Protein AF-A0A2E0R0V6-F1 (afdb_monomer)

Secondary structure (DSSP, 8-state):
--------------S----------HHHHHH-----HHHHHHTT------------------------GGG------SS-EEEEEE---TT----TT---EEEEE-SPP-PPPPP----

Mean predicted aligned error: 18.63 Å

Radius of gyration: 53.14 Å; Cα contacts (8 Å, |Δi|>4): 39; chains: 1; bounding box: 100×30×164 Å

Structure (mmCIF, N/CA/C/O backbone):
data_AF-A0A2E0R0V6-F1
#
_entry.id   AF-A0A2E0R0V6-F1
#
loop_
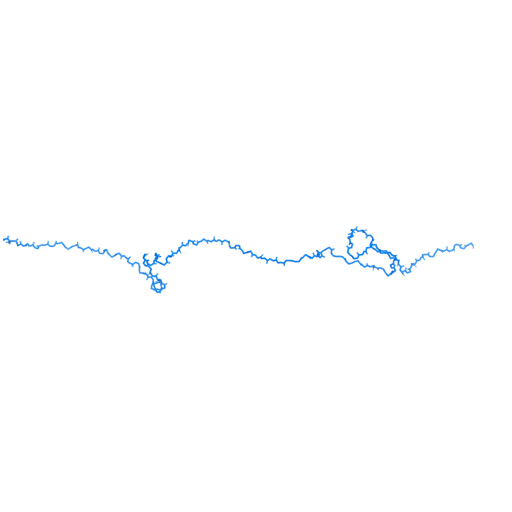_atom_site.group_PDB
_atom_site.id
_atom_site.type_symbol
_atom_site.label_atom_id
_atom_site.label_alt_id
_atom_site.label_comp_id
_atom_site.label_asym_id
_atom_site.label_entity_id
_atom_site.label_seq_id
_atom_site.pdbx_PDB_ins_code
_atom_site.Cartn_x
_atom_site.Cartn_y
_atom_site.Cartn_z
_atom_site.occupancy
_atom_site.B_iso_or_equiv
_atom_site.auth_seq_id
_atom_site.auth_comp_id
_atom_site.aut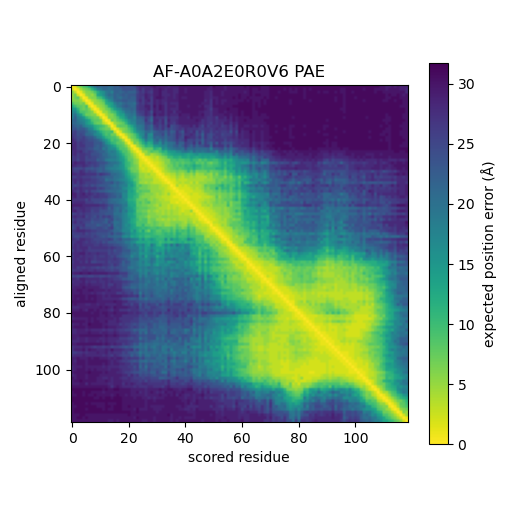h_asym_id
_atom_site.auth_atom_id
_atom_site.pdbx_PDB_model_num
ATOM 1 N N . MET A 1 1 ? -68.464 2.411 93.810 1.00 39.19 1 MET A N 1
ATOM 2 C CA . MET A 1 1 ? -69.709 1.803 93.279 1.00 39.19 1 MET A CA 1
ATOM 3 C C . MET A 1 1 ? -69.513 1.710 91.766 1.00 39.19 1 MET A C 1
ATOM 5 O O . MET A 1 1 ? -69.505 2.756 91.150 1.00 39.19 1 MET A O 1
ATOM 9 N N . ARG A 1 2 ? -69.043 0.643 91.103 1.00 43.09 2 ARG A N 1
ATOM 10 C CA . ARG A 1 2 ? -69.316 -0.813 91.063 1.00 43.09 2 ARG A CA 1
ATOM 11 C C . ARG A 1 2 ? -70.739 -1.195 90.636 1.00 43.09 2 ARG A C 1
ATOM 13 O O . ARG A 1 2 ? -71.561 -1.436 91.507 1.00 43.09 2 ARG A O 1
ATOM 20 N N . THR A 1 3 ? -70.928 -1.359 89.324 1.00 43.59 3 THR A N 1
ATOM 21 C CA . THR A 1 3 ? -71.907 -2.239 88.640 1.00 43.59 3 THR A CA 1
ATOM 22 C C . THR A 1 3 ? -71.325 -2.555 87.248 1.00 43.59 3 THR A C 1
ATOM 24 O O . THR A 1 3 ? -71.128 -1.636 86.464 1.00 43.59 3 THR A O 1
ATOM 27 N N . LEU A 1 4 ? -70.677 -3.707 87.042 1.00 43.66 4 LEU A N 1
ATOM 28 C CA . LEU A 1 4 ? -71.229 -5.010 86.616 1.00 43.66 4 LEU A CA 1
ATOM 29 C C . LEU A 1 4 ? -71.603 -5.069 85.114 1.00 43.66 4 LEU A C 1
ATOM 31 O O . LEU A 1 4 ? -72.580 -4.475 84.680 1.00 43.66 4 LEU A O 1
ATOM 35 N N . PHE A 1 5 ? -70.775 -5.820 84.374 1.00 43.00 5 PHE A N 1
ATOM 36 C CA . PHE A 1 5 ? -70.935 -6.345 83.004 1.00 43.00 5 PHE A CA 1
ATOM 37 C C . PHE A 1 5 ? -72.273 -7.091 82.799 1.00 43.00 5 PHE A C 1
ATOM 39 O O . PHE A 1 5 ? -72.799 -7.645 83.768 1.00 43.00 5 PHE A O 1
ATOM 46 N N . PRO A 1 6 ? -72.767 -7.214 81.546 1.00 50.50 6 PRO A N 1
ATOM 47 C CA . PRO A 1 6 ? -72.601 -8.511 80.877 1.00 50.50 6 PRO A CA 1
ATOM 48 C C . PRO A 1 6 ? -72.337 -8.492 79.351 1.00 50.50 6 PRO A C 1
ATOM 50 O O . PRO A 1 6 ? -72.822 -7.672 78.583 1.00 50.50 6 PRO A O 1
ATOM 53 N N . ILE A 1 7 ? -71.540 -9.497 78.994 1.00 44.12 7 ILE A N 1
ATOM 54 C CA . ILE A 1 7 ? -71.291 -10.246 77.751 1.00 44.12 7 ILE A CA 1
ATOM 55 C C . ILE A 1 7 ? -72.418 -10.232 76.690 1.00 44.12 7 ILE A C 1
ATOM 57 O 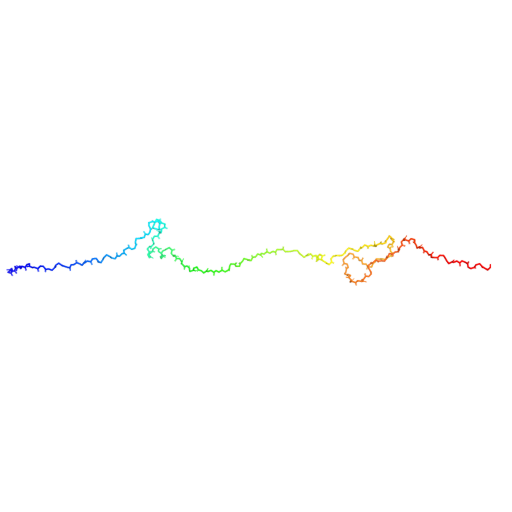O . ILE A 1 7 ? -73.521 -10.664 77.007 1.00 44.12 7 ILE A O 1
ATOM 61 N N . LEU A 1 8 ? -72.087 -9.915 75.420 1.00 38.56 8 LEU A N 1
ATOM 62 C CA . LEU A 1 8 ? -72.328 -10.775 74.233 1.00 38.56 8 LEU A CA 1
ATOM 63 C C . LEU A 1 8 ? -71.632 -10.225 72.950 1.00 38.56 8 LEU A C 1
ATOM 65 O O . LEU A 1 8 ? -72.021 -9.199 72.410 1.00 38.56 8 LEU A O 1
ATOM 69 N N . LEU A 1 9 ? -70.621 -10.962 72.467 1.00 41.19 9 LEU A N 1
ATOM 70 C CA . LEU A 1 9 ? -70.421 -11.379 71.062 1.00 41.19 9 LEU A CA 1
ATOM 71 C C . LEU A 1 9 ? -70.369 -10.319 69.936 1.00 41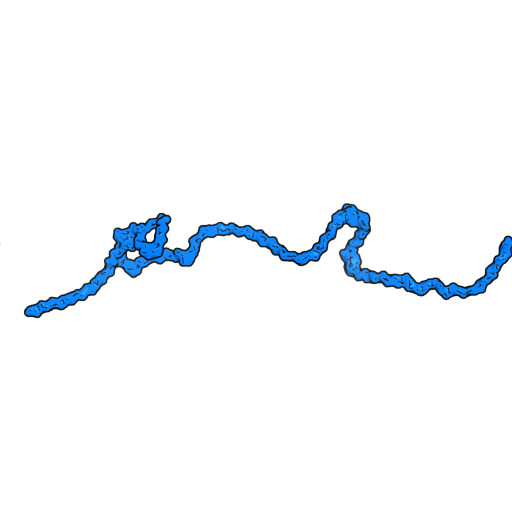.19 9 LEU A C 1
ATOM 73 O O . LEU A 1 9 ? -71.371 -10.066 69.282 1.00 41.19 9 LEU A O 1
ATOM 77 N N . ILE A 1 10 ? -69.155 -9.870 69.582 1.00 40.12 10 ILE A N 1
ATOM 78 C CA . ILE A 1 10 ? -68.765 -9.611 68.180 1.00 40.12 10 ILE A CA 1
ATOM 79 C C . ILE A 1 10 ? -67.343 -10.146 67.978 1.00 40.12 10 ILE A C 1
ATOM 81 O O . ILE A 1 10 ? -66.348 -9.526 68.348 1.00 40.12 10 ILE A O 1
ATOM 85 N N . ALA A 1 11 ? -67.273 -11.348 67.414 1.00 47.06 11 ALA A N 1
ATOM 86 C CA . ALA A 1 11 ? -66.073 -11.920 66.834 1.00 47.06 11 ALA A CA 1
ATOM 87 C C . ALA A 1 11 ? -65.946 -11.408 65.392 1.00 47.06 11 ALA A C 1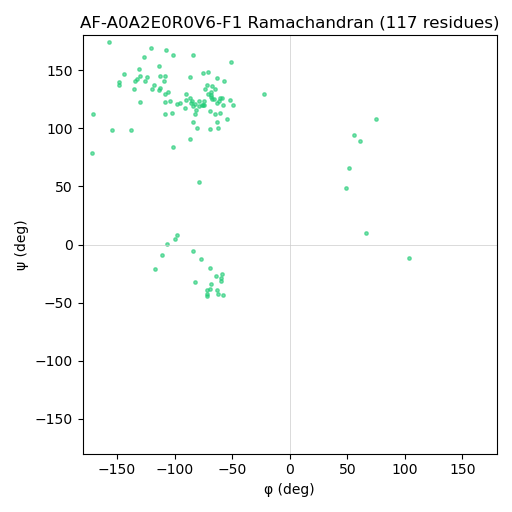
ATOM 89 O O . ALA A 1 11 ? -66.689 -11.859 64.528 1.00 47.06 11 ALA A O 1
ATOM 90 N N . SER A 1 12 ? -65.030 -10.471 65.135 1.00 48.38 12 SER A N 1
ATOM 91 C CA . SER A 1 12 ? -64.517 -10.166 63.787 1.00 48.38 12 SER A CA 1
ATOM 92 C C . SER A 1 12 ? -63.342 -9.181 63.878 1.00 48.38 12 SER A C 1
ATOM 94 O O . SER A 1 12 ? -63.495 -7.980 63.675 1.00 48.38 12 SER A O 1
ATOM 96 N N . ILE A 1 13 ? -62.159 -9.683 64.223 1.00 53.19 13 ILE A N 1
ATOM 97 C CA . ILE A 1 13 ? -60.870 -8.980 64.107 1.00 53.19 13 ILE A CA 1
ATOM 98 C C . ILE A 1 13 ? -60.027 -9.839 63.151 1.00 53.19 13 ILE A C 1
ATOM 100 O O . ILE A 1 13 ? -60.117 -11.066 63.208 1.00 53.19 13 ILE A O 1
ATOM 104 N N . PRO A 1 14 ? -59.367 -9.216 62.165 1.00 46.12 14 PRO A N 1
ATOM 105 C CA . PRO A 1 14 ? -59.669 -9.354 60.752 1.00 46.12 14 PRO A CA 1
ATOM 106 C C . PRO A 1 14 ? -58.953 -10.543 60.122 1.00 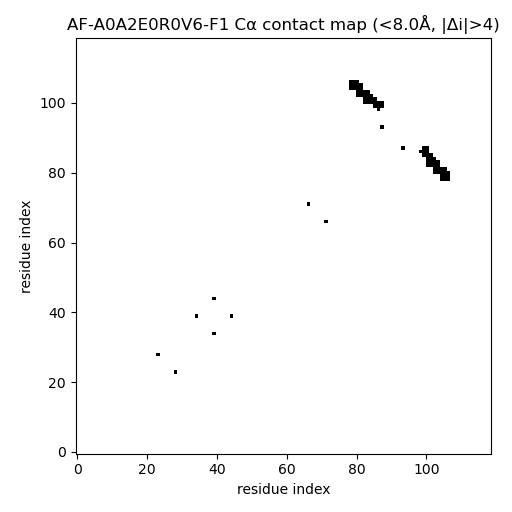46.12 14 PRO A C 1
ATOM 108 O O . PRO A 1 14 ? -57.796 -10.838 60.418 1.00 46.12 14 PRO A O 1
ATOM 111 N N . TRP A 1 15 ? -59.647 -11.182 59.184 1.00 47.66 15 TRP A N 1
ATOM 112 C CA . TRP A 1 15 ? -59.053 -12.129 58.256 1.00 47.66 15 TRP A CA 1
ATOM 113 C C . TRP A 1 15 ? -57.943 -11.433 57.463 1.00 47.66 15 TRP A C 1
ATOM 115 O O . TRP A 1 15 ? -58.192 -10.467 56.747 1.00 47.66 15 TRP A O 1
ATOM 125 N N . ALA A 1 16 ? -56.733 -11.966 57.598 1.00 46.19 16 ALA A N 1
ATOM 126 C CA . ALA A 1 16 ? -55.708 -11.980 56.565 1.00 46.19 16 ALA A CA 1
ATOM 127 C C . ALA A 1 16 ? -55.387 -10.627 55.905 1.00 46.19 16 ALA A C 1
ATOM 129 O O . ALA A 1 16 ? -55.470 -10.471 54.691 1.00 46.19 16 ALA A O 1
ATOM 130 N N . LEU A 1 17 ? -54.840 -9.707 56.698 1.00 46.53 17 LEU A N 1
ATOM 131 C CA . LEU A 1 17 ? -53.777 -8.830 56.206 1.00 46.53 17 LEU A CA 1
ATOM 132 C C . LEU A 1 17 ? -52.445 -9.612 56.208 1.00 46.53 17 LEU A C 1
ATOM 134 O O . LEU A 1 17 ? -51.476 -9.215 56.842 1.00 46.53 17 LEU A O 1
ATOM 138 N N . PHE A 1 18 ? -52.413 -10.781 55.561 1.00 44.34 18 PHE A N 1
ATOM 139 C CA . PHE A 1 18 ? -51.155 -11.423 55.193 1.00 44.34 18 PHE A CA 1
ATOM 140 C C . PHE A 1 18 ? -50.768 -10.823 53.848 1.00 44.34 18 PHE A C 1
ATOM 142 O O . PHE A 1 18 ? -51.209 -11.275 52.793 1.00 44.34 18 PHE A O 1
ATOM 149 N N . ALA A 1 19 ? -50.007 -9.732 53.914 1.00 45.88 19 ALA A N 1
ATOM 150 C CA . ALA A 1 19 ? -49.232 -9.272 52.779 1.00 45.88 19 ALA A CA 1
ATOM 151 C C . ALA A 1 19 ? -48.398 -10.463 52.288 1.00 45.88 19 ALA A C 1
ATOM 153 O O . ALA A 1 19 ? -47.695 -11.094 53.077 1.00 45.88 19 ALA A O 1
ATOM 154 N N . ALA A 1 20 ? -48.539 -10.804 51.011 1.00 43.56 20 ALA A N 1
ATOM 155 C CA . ALA A 1 20 ? -47.668 -11.760 50.358 1.00 43.56 20 ALA A CA 1
ATOM 156 C C . ALA A 1 20 ? -46.249 -11.179 50.381 1.00 43.56 20 ALA A C 1
AT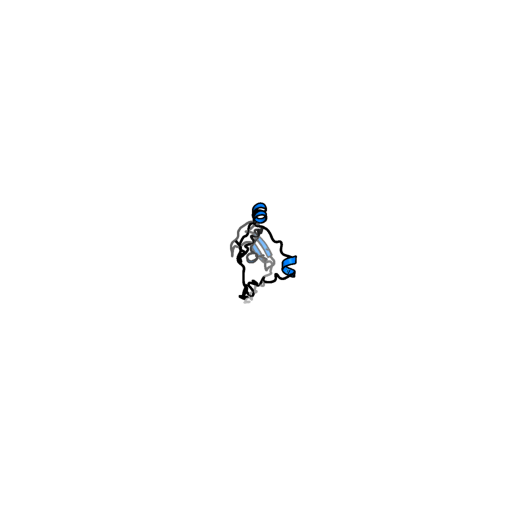OM 158 O O . ALA A 1 20 ? -45.924 -10.278 49.611 1.00 43.56 20 ALA A O 1
ATOM 159 N N . GLU A 1 21 ? -45.430 -11.649 51.317 1.00 48.91 21 GLU A N 1
ATOM 160 C CA . GLU A 1 21 ? -43.985 -11.507 51.247 1.00 48.91 21 GLU A CA 1
ATOM 161 C C . GLU A 1 21 ? -43.549 -12.407 50.091 1.00 48.91 21 GLU A C 1
ATOM 163 O O . GLU A 1 21 ? -43.569 -13.634 50.195 1.00 48.91 21 GLU A O 1
ATOM 168 N N . GLU A 1 22 ? -43.318 -11.794 48.931 1.00 54.91 22 GLU A N 1
ATOM 169 C CA . GLU A 1 22 ? -42.806 -12.473 47.748 1.00 54.91 22 GLU A CA 1
ATOM 170 C C . GLU A 1 22 ? -41.505 -13.170 48.162 1.00 54.91 22 GLU A C 1
ATOM 172 O O . GLU A 1 22 ? -40.519 -12.517 48.507 1.00 54.91 22 GLU A O 1
ATOM 177 N N . ALA A 1 23 ? -41.547 -14.502 48.253 1.00 60.62 23 ALA A N 1
ATOM 178 C CA . ALA A 1 23 ? -40.433 -15.284 48.756 1.00 60.62 23 ALA A CA 1
ATOM 179 C C . ALA A 1 23 ? -39.222 -15.034 47.851 1.00 60.62 23 ALA A C 1
ATOM 181 O O . ALA A 1 23 ? -39.229 -15.389 46.672 1.00 60.62 23 ALA A O 1
ATOM 182 N N . ILE A 1 24 ? -38.197 -14.386 48.406 1.00 64.19 24 ILE A N 1
ATOM 183 C CA . ILE A 1 24 ? -36.936 -14.142 47.712 1.00 64.19 24 ILE A CA 1
ATOM 184 C C . ILE A 1 24 ? -36.349 -15.510 47.363 1.00 64.19 24 ILE A C 1
ATOM 186 O O . ILE A 1 24 ? -36.193 -16.358 48.243 1.00 64.19 24 ILE A O 1
ATOM 190 N N . ASP A 1 25 ? -36.035 -15.716 46.084 1.00 78.69 25 ASP A N 1
ATOM 191 C CA . ASP A 1 25 ? -35.371 -16.925 45.601 1.00 78.69 25 ASP A CA 1
ATOM 192 C C . ASP A 1 25 ? -34.139 -17.231 46.482 1.00 78.69 25 ASP A C 1
ATOM 194 O O . ASP A 1 25 ? -33.246 -16.376 46.591 1.00 78.69 25 ASP A O 1
ATOM 198 N N . PRO A 1 26 ? -34.080 -18.405 47.142 1.00 75.94 26 PRO A N 1
ATOM 199 C CA . PRO A 1 26 ? -33.013 -18.738 48.080 1.00 75.94 26 PRO A CA 1
ATOM 200 C C . PRO A 1 26 ? -31.622 -18.712 47.433 1.00 75.94 26 PRO A C 1
ATOM 202 O O . PRO A 1 26 ? -30.647 -18.386 48.113 1.00 75.94 26 PRO A O 1
ATOM 205 N N . GLU A 1 27 ? -31.511 -18.983 46.129 1.00 79.19 27 GLU A N 1
ATOM 206 C CA . GLU A 1 27 ? -30.238 -18.901 45.407 1.00 79.19 27 GLU A CA 1
ATOM 207 C C . GLU A 1 27 ? -29.797 -17.442 45.219 1.00 79.19 27 GLU A C 1
ATOM 209 O O . GLU A 1 27 ? -28.628 -17.090 45.403 1.00 79.19 27 GLU A O 1
ATOM 214 N N . ARG A 1 28 ? -30.746 -16.546 44.935 1.00 77.50 28 ARG A N 1
ATOM 215 C CA . ARG A 1 28 ? -30.477 -15.109 44.832 1.00 77.50 28 ARG A CA 1
ATOM 216 C C . ARG A 1 28 ? -30.151 -14.501 46.193 1.00 77.50 28 ARG A C 1
ATOM 218 O O . ARG A 1 28 ? -29.259 -13.657 46.272 1.00 77.50 28 ARG A O 1
ATOM 225 N N . ALA A 1 29 ? -30.824 -14.936 47.256 1.00 77.69 29 ALA A N 1
ATOM 226 C CA . ALA A 1 29 ? -30.564 -14.479 48.620 1.00 77.69 29 ALA A CA 1
ATOM 227 C C . ALA A 1 29 ? -29.151 -14.854 49.095 1.00 77.69 29 ALA A C 1
ATOM 229 O O . ALA A 1 29 ? -28.480 -14.028 49.708 1.00 77.69 29 ALA A O 1
ATOM 230 N N . ALA A 1 30 ? -28.663 -16.052 48.750 1.00 81.56 30 ALA A N 1
ATOM 231 C CA . ALA A 1 30 ? -27.298 -16.475 49.068 1.00 81.56 30 ALA A CA 1
ATOM 232 C C . ALA A 1 30 ? -26.217 -15.619 48.376 1.00 81.56 30 ALA A C 1
ATOM 234 O O . ALA A 1 30 ? -25.115 -15.481 48.901 1.00 81.56 30 ALA A O 1
ATOM 235 N N . ASN A 1 31 ? -26.541 -15.021 47.223 1.00 83.88 31 ASN A N 1
ATOM 236 C CA . ASN A 1 31 ? -25.613 -14.243 46.396 1.00 83.88 31 ASN A CA 1
ATOM 237 C C . ASN A 1 31 ? -25.837 -12.718 46.456 1.00 83.88 31 ASN A C 1
ATOM 239 O O . ASN A 1 31 ? -25.124 -11.967 45.789 1.00 83.88 31 ASN A O 1
ATOM 243 N N . THR A 1 32 ? -26.816 -12.235 47.230 1.00 84.00 32 THR A N 1
ATOM 244 C CA . THR A 1 32 ? -27.151 -10.804 47.321 1.00 84.00 32 THR A CA 1
ATOM 245 C C . THR A 1 32 ? -26.731 -10.237 48.670 1.00 84.00 32 THR A C 1
ATOM 247 O O . THR A 1 32 ? -27.200 -10.677 49.716 1.00 84.00 32 THR A O 1
ATOM 250 N N . VAL A 1 33 ? -25.892 -9.200 48.654 1.00 84.94 33 VAL A N 1
ATOM 251 C CA . VAL A 1 33 ? -25.542 -8.443 49.861 1.00 84.94 33 VAL A CA 1
ATOM 252 C C . VAL A 1 33 ? -26.516 -7.279 50.018 1.00 84.94 33 VAL A C 1
ATOM 254 O O . VAL A 1 33 ? -26.575 -6.387 49.173 1.00 84.94 33 VAL A O 1
ATOM 257 N N . ILE A 1 34 ? -27.283 -7.283 51.108 1.00 85.50 34 ILE A N 1
ATOM 258 C CA . ILE A 1 34 ? -28.226 -6.210 51.433 1.00 85.50 34 ILE A CA 1
ATOM 259 C C . ILE A 1 34 ? -27.465 -5.100 52.158 1.00 85.50 34 ILE A C 1
ATOM 261 O O . ILE A 1 34 ? -26.838 -5.340 53.189 1.00 85.50 34 ILE A O 1
ATOM 265 N N . LEU A 1 35 ? -27.535 -3.883 51.622 1.00 86.88 35 LEU A N 1
ATOM 266 C CA . LEU A 1 35 ? -26.915 -2.700 52.214 1.00 86.88 35 LEU A CA 1
ATOM 267 C C . LEU A 1 35 ? -27.982 -1.766 52.782 1.00 86.88 35 LEU A C 1
ATOM 269 O O . LEU A 1 35 ? -29.036 -1.562 52.176 1.00 86.88 35 LEU A O 1
ATOM 273 N N . ASP A 1 36 ? -27.693 -1.171 53.937 1.00 88.44 36 ASP A N 1
ATOM 274 C CA . ASP A 1 36 ? -28.519 -0.123 54.520 1.00 88.44 36 ASP A CA 1
ATOM 275 C C . ASP A 1 36 ? -28.164 1.250 53.923 1.00 88.44 36 ASP A C 1
ATOM 277 O O . ASP A 1 36 ? -27.110 1.456 53.315 1.00 88.44 36 ASP A O 1
ATOM 281 N N . LYS A 1 37 ? -29.059 2.229 54.098 1.00 84.25 37 LYS A N 1
ATOM 282 C CA . LYS A 1 37 ? -28.872 3.581 53.542 1.00 84.25 37 LYS A CA 1
ATOM 283 C C . LYS A 1 37 ? -27.592 4.247 54.066 1.00 84.25 37 LYS A C 1
ATOM 285 O O . LYS A 1 37 ? -26.960 5.004 53.332 1.00 84.25 37 LYS A O 1
ATOM 290 N N . THR A 1 38 ? -27.193 3.933 55.300 1.00 85.62 38 THR A N 1
ATOM 291 C CA . THR A 1 38 ? -25.968 4.447 55.924 1.00 85.62 38 THR A CA 1
ATOM 292 C C . THR A 1 38 ? -24.722 3.828 55.298 1.00 85.62 38 THR A C 1
ATOM 294 O O . THR A 1 38 ? -23.788 4.559 54.971 1.00 85.62 38 THR A O 1
ATOM 297 N N . ALA A 1 39 ? -24.700 2.510 55.063 1.00 85.19 39 ALA A N 1
ATOM 298 C CA . ALA A 1 39 ? -23.598 1.859 54.362 1.00 85.19 39 ALA A CA 1
ATOM 299 C C . ALA A 1 39 ? -23.463 2.373 52.930 1.00 85.19 39 ALA A C 1
ATOM 301 O O . ALA A 1 39 ? -22.352 2.677 52.516 1.00 85.19 39 ALA A O 1
ATOM 302 N N . VAL A 1 40 ? -24.563 2.552 52.190 1.00 87.25 40 VAL A N 1
ATOM 303 C CA . VAL A 1 40 ? -24.512 3.102 50.821 1.00 87.25 40 VAL A CA 1
ATOM 304 C C . VAL A 1 40 ? -23.849 4.483 50.799 1.00 87.25 40 VAL A C 1
ATOM 306 O O . VAL A 1 40 ? -23.006 4.752 49.941 1.00 87.25 40 VAL A O 1
ATOM 309 N N . GLN A 1 41 ? -24.190 5.344 51.762 1.00 86.25 41 GLN A N 1
ATOM 310 C CA . GLN A 1 41 ? -23.637 6.692 51.849 1.00 86.25 41 GLN A CA 1
ATOM 311 C C . GLN A 1 41 ? -22.166 6.696 52.291 1.00 86.25 41 GLN A C 1
ATOM 313 O O . GLN A 1 41 ? -21.353 7.393 51.687 1.00 86.25 41 GLN A O 1
ATOM 318 N N . ASN A 1 42 ? -21.803 5.881 53.285 1.00 89.25 42 ASN A N 1
ATOM 319 C CA . ASN A 1 42 ? -20.423 5.765 53.770 1.00 89.25 42 ASN A CA 1
ATOM 320 C C . ASN A 1 42 ? -19.486 5.118 52.738 1.00 89.25 42 ASN A C 1
ATOM 322 O O . ASN A 1 42 ? -18.317 5.486 52.651 1.00 89.25 42 ASN A O 1
ATOM 326 N N . LEU A 1 43 ? -19.998 4.172 51.947 1.00 88.12 43 LEU A N 1
ATOM 327 C CA . LEU A 1 43 ? -19.256 3.486 50.886 1.00 88.12 43 LEU A CA 1
ATOM 328 C C . LEU A 1 43 ? -19.242 4.269 49.566 1.00 88.12 43 LEU A C 1
ATOM 330 O O . LEU A 1 43 ? -18.559 3.861 48.630 1.00 88.12 43 LEU A O 1
ATOM 334 N N . ASN A 1 44 ? -19.974 5.388 49.492 1.00 89.06 44 ASN A N 1
ATOM 335 C CA . ASN A 1 44 ? -20.055 6.270 48.327 1.00 89.06 44 ASN A CA 1
ATOM 336 C C . ASN A 1 44 ? -20.336 5.496 47.027 1.00 89.06 44 ASN A C 1
ATOM 338 O O . ASN A 1 44 ? -19.635 5.634 46.020 1.00 89.06 44 ASN A O 1
ATOM 342 N N . VAL A 1 45 ? -21.347 4.625 47.080 1.00 88.94 45 VAL A N 1
ATOM 343 C CA . VAL A 1 45 ? -21.709 3.768 45.949 1.00 88.94 45 VAL A CA 1
ATOM 344 C C . VAL A 1 45 ? -22.249 4.635 44.814 1.00 88.94 45 VAL A C 1
ATOM 346 O O . VAL A 1 45 ? -23.203 5.392 44.993 1.00 88.94 45 VAL A O 1
ATOM 349 N N . LYS A 1 46 ? -21.645 4.506 43.629 1.00 89.81 46 LYS A N 1
ATOM 350 C CA . LYS A 1 46 ? -22.070 5.199 42.409 1.00 89.81 46 LYS A CA 1
ATOM 351 C C . LYS A 1 46 ? -22.706 4.207 41.452 1.00 89.81 46 LYS A C 1
ATOM 353 O O . LYS A 1 46 ? -22.117 3.177 41.139 1.00 89.81 46 LYS A O 1
ATOM 358 N N . THR A 1 47 ? -23.890 4.546 40.965 1.00 89.94 47 THR A N 1
ATOM 359 C CA . THR A 1 47 ? -24.615 3.765 39.964 1.00 89.94 47 THR A CA 1
ATOM 360 C C . THR A 1 47 ? -24.683 4.547 38.666 1.00 89.94 47 THR A C 1
ATOM 362 O O . THR A 1 4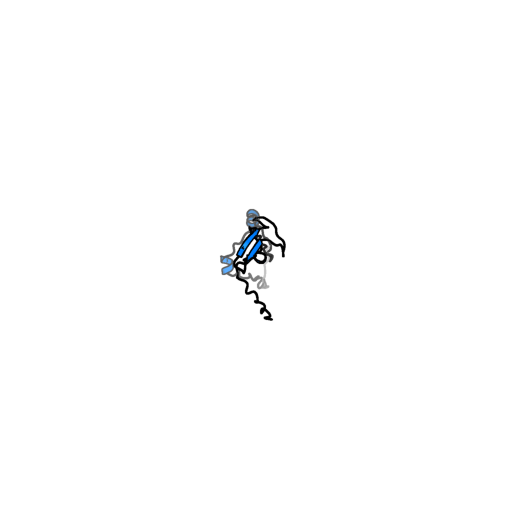7 ? -25.000 5.736 38.675 1.00 89.94 47 THR A O 1
ATOM 365 N N . VAL A 1 48 ? -24.416 3.872 37.554 1.00 90.56 48 VAL A N 1
ATOM 366 C CA . VAL A 1 48 ? -24.577 4.414 36.204 1.00 90.56 48 VAL A CA 1
ATOM 367 C C . VAL A 1 48 ? -25.471 3.448 35.433 1.00 90.56 48 VAL A C 1
ATOM 369 O O . VAL A 1 48 ? -25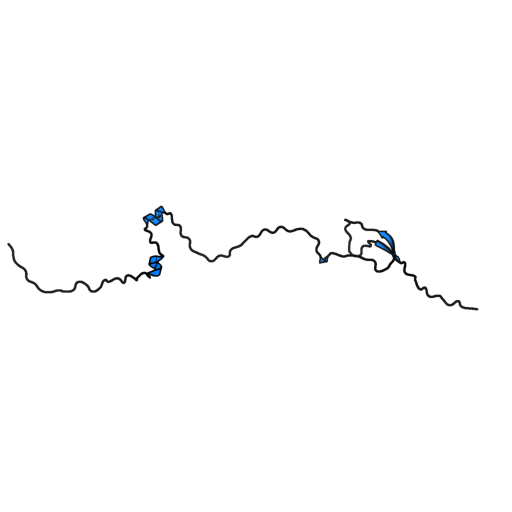.371 2.235 35.620 1.00 90.56 48 VAL A O 1
ATOM 372 N N . PHE A 1 49 ? -26.378 3.978 34.615 1.00 88.88 49 PHE A N 1
ATOM 373 C CA . PHE A 1 49 ? -27.202 3.153 33.736 1.00 88.88 49 PHE A CA 1
ATOM 374 C C . PHE A 1 49 ? -26.345 2.600 32.597 1.00 88.88 49 PHE A C 1
ATOM 376 O O . PHE A 1 49 ? -25.530 3.323 32.032 1.00 88.88 49 PHE A O 1
ATOM 383 N N . VAL A 1 50 ? -26.526 1.321 32.273 1.00 89.88 50 VAL A N 1
ATOM 384 C CA . VAL A 1 50 ? -25.827 0.685 31.153 1.00 89.88 50 VAL A CA 1
ATOM 385 C C . VAL A 1 50 ? -26.521 1.086 29.850 1.00 89.88 50 VAL A C 1
ATOM 387 O O . VAL A 1 50 ? -27.722 0.858 29.701 1.00 89.88 50 VAL A O 1
ATOM 390 N N . SER A 1 51 ? -25.765 1.675 28.926 1.00 86.88 51 SER A N 1
ATOM 391 C CA . SER A 1 51 ? -26.136 1.901 27.525 1.00 86.88 51 SER A CA 1
ATOM 392 C C . SER A 1 51 ? -25.328 0.968 26.623 1.00 86.88 51 SER A C 1
ATOM 394 O O . SER A 1 51 ? -24.163 0.676 26.895 1.00 86.88 51 SER A O 1
ATOM 396 N N . GLU A 1 52 ? -25.940 0.488 25.540 1.00 88.69 52 GLU A N 1
ATOM 397 C CA . GLU A 1 52 ? -25.191 -0.139 24.450 1.00 88.69 52 GLU A CA 1
ATOM 398 C C . GLU A 1 52 ? -24.504 0.960 23.633 1.00 88.69 52 GLU A C 1
ATOM 400 O O . GLU A 1 52 ? -25.166 1.844 23.089 1.00 88.69 52 GLU A O 1
ATOM 405 N N . GLU A 1 53 ? -23.176 0.913 23.551 1.00 86.62 53 GLU A N 1
ATOM 406 C CA . GLU A 1 53 ? -22.362 1.870 22.799 1.00 86.62 53 GLU A CA 1
ATOM 407 C C . GLU A 1 53 ? -21.366 1.130 21.901 1.00 86.62 53 GLU A C 1
ATOM 409 O O . GLU A 1 53 ? -20.942 0.008 22.192 1.00 86.62 53 GLU A O 1
ATOM 414 N N . GLN A 1 54 ? -20.993 1.751 20.781 1.00 84.31 54 GLN A N 1
ATOM 415 C CA . GLN A 1 54 ? -19.926 1.241 19.927 1.00 84.31 54 GLN A CA 1
ATOM 416 C C . GLN A 1 54 ? -18.576 1.683 20.485 1.00 84.31 54 GLN A C 1
ATOM 418 O O . GLN A 1 54 ? -18.296 2.871 20.616 1.00 84.31 54 GLN A O 1
ATOM 423 N N . PHE A 1 55 ? -17.727 0.709 20.798 1.00 82.81 55 PHE A N 1
ATOM 424 C CA . PHE A 1 55 ? -16.369 0.969 21.252 1.00 82.81 55 PHE A CA 1
ATOM 425 C C . PHE A 1 55 ? -15.461 1.210 20.046 1.00 82.81 55 PHE A C 1
ATOM 427 O O . PHE A 1 55 ? -15.185 0.293 19.271 1.00 82.81 55 PHE A O 1
ATOM 434 N N . GLU A 1 56 ? -14.974 2.437 19.897 1.00 81.38 56 GLU A N 1
ATOM 435 C CA . GLU A 1 56 ? -13.934 2.755 18.923 1.00 81.38 56 GLU A CA 1
ATOM 436 C C . GLU A 1 56 ? -12.556 2.437 19.517 1.00 81.38 56 GLU A C 1
ATOM 438 O O . GLU A 1 56 ? -12.153 2.988 20.542 1.00 81.38 56 GLU A O 1
ATOM 443 N N . SER A 1 57 ? -11.817 1.528 18.878 1.00 83.12 57 SER A N 1
ATOM 444 C CA . SER A 1 57 ? -10.431 1.226 19.240 1.00 83.12 57 SER A CA 1
ATOM 445 C C . SER A 1 57 ? -9.472 1.888 18.254 1.00 83.12 57 SER A C 1
ATOM 447 O O . SER A 1 57 ? -9.402 1.491 17.089 1.00 83.12 57 SER A O 1
ATOM 449 N N . THR A 1 58 ? -8.694 2.864 18.716 1.00 85.62 58 THR A N 1
ATOM 450 C CA . THR A 1 58 ? -7.648 3.493 17.901 1.00 85.62 58 THR A CA 1
ATOM 451 C C . THR A 1 58 ? -6.395 2.624 17.898 1.00 85.62 58 THR A C 1
ATOM 453 O O . THR A 1 58 ? -5.754 2.445 18.933 1.00 85.62 58 THR A O 1
ATOM 456 N N . VAL A 1 59 ? -6.017 2.103 16.729 1.00 85.19 59 VAL A N 1
ATOM 457 C CA . VAL A 1 59 ? -4.762 1.362 16.537 1.00 85.19 59 VAL A CA 1
ATOM 458 C C . VAL A 1 59 ? -3.756 2.258 15.823 1.00 85.19 59 VAL A C 1
ATOM 460 O O . VAL A 1 59 ? -4.018 2.750 14.728 1.00 85.19 59 VAL A O 1
ATOM 463 N N . PHE A 1 60 ? -2.585 2.455 16.429 1.00 85.88 60 PHE A N 1
ATOM 464 C CA . PHE A 1 60 ? -1.473 3.154 15.789 1.00 85.88 60 PHE A CA 1
ATOM 465 C C . PHE A 1 60 ? -0.660 2.171 14.946 1.00 85.88 60 PHE A C 1
ATOM 467 O O . PHE A 1 60 ? -0.135 1.189 15.467 1.00 85.88 60 PHE A O 1
ATOM 474 N N . ALA A 1 61 ? -0.532 2.452 13.650 1.00 87.69 61 ALA A N 1
ATOM 475 C CA . ALA A 1 61 ? 0.314 1.692 12.739 1.00 87.69 61 ALA A CA 1
ATOM 476 C C . ALA A 1 61 ? 1.472 2.568 12.243 1.00 87.69 61 ALA A C 1
ATOM 478 O O . ALA A 1 61 ? 1.265 3.704 11.818 1.00 87.69 61 ALA A O 1
ATOM 479 N N . ILE A 1 62 ? 2.692 2.028 12.286 1.00 92.38 62 ILE A N 1
ATOM 480 C CA . ILE A 1 62 ? 3.878 2.645 11.684 1.00 92.38 62 ILE A CA 1
ATOM 481 C C . ILE A 1 62 ? 4.093 1.981 10.324 1.00 92.38 62 ILE A C 1
ATOM 483 O O . ILE A 1 62 ? 4.258 0.765 10.250 1.00 92.38 62 ILE A O 1
ATOM 487 N N . GLY A 1 63 ? 4.086 2.777 9.257 1.00 91.00 63 GLY A N 1
ATOM 488 C CA . GLY A 1 63 ? 4.362 2.323 7.894 1.00 91.00 63 GLY A CA 1
ATOM 489 C C . GLY A 1 63 ? 5.723 2.794 7.384 1.00 91.00 63 GLY A C 1
ATOM 490 O O . GLY A 1 63 ? 6.351 3.682 7.963 1.00 91.00 63 GLY A O 1
ATOM 491 N N . ARG A 1 64 ? 6.165 2.216 6.265 1.00 91.88 64 ARG A N 1
ATOM 492 C CA . ARG A 1 64 ? 7.317 2.683 5.485 1.00 91.88 64 ARG A CA 1
ATOM 493 C C . ARG A 1 64 ? 6.827 3.213 4.140 1.00 91.88 64 ARG A C 1
ATOM 495 O O . ARG A 1 64 ? 5.872 2.684 3.581 1.00 91.88 64 ARG A O 1
ATOM 502 N N . ILE A 1 65 ? 7.489 4.251 3.632 1.00 91.12 65 ILE A N 1
ATOM 503 C CA . ILE A 1 65 ? 7.302 4.702 2.251 1.00 91.12 65 ILE A CA 1
ATOM 504 C C . ILE A 1 65 ? 8.109 3.766 1.353 1.00 91.12 65 ILE A C 1
ATOM 506 O O . ILE A 1 65 ? 9.329 3.676 1.494 1.00 91.12 65 ILE A O 1
ATOM 510 N N . GLU A 1 66 ? 7.421 3.077 0.453 1.00 90.69 66 GLU A N 1
ATOM 511 C CA . GLU A 1 66 ? 8.009 2.172 -0.532 1.00 90.69 66 GLU A CA 1
ATOM 512 C C . GLU A 1 66 ? 7.532 2.553 -1.937 1.00 90.69 66 GLU A C 1
ATOM 514 O O . GLU A 1 66 ? 6.551 3.284 -2.105 1.00 90.69 66 GLU A O 1
ATOM 519 N N . GLU A 1 67 ? 8.252 2.082 -2.954 1.00 90.12 67 GLU A N 1
ATOM 520 C CA . GLU A 1 67 ? 7.825 2.219 -4.344 1.00 90.12 67 GLU A CA 1
ATOM 521 C C . GLU A 1 67 ? 6.510 1.463 -4.570 1.00 90.12 67 GLU A C 1
ATOM 523 O O . GLU A 1 67 ? 6.294 0.382 -4.023 1.00 90.12 67 GLU A O 1
ATOM 528 N N . ILE A 1 68 ? 5.629 2.018 -5.405 1.00 91.62 68 ILE A N 1
ATOM 529 C CA . ILE A 1 68 ? 4.409 1.331 -5.831 1.00 91.62 68 ILE A CA 1
ATOM 530 C C . ILE A 1 68 ? 4.823 0.171 -6.751 1.00 91.62 68 ILE A C 1
ATOM 532 O O . ILE A 1 68 ? 5.283 0.446 -7.860 1.00 91.62 68 ILE A O 1
ATOM 536 N N . PRO A 1 69 ? 4.601 -1.109 -6.384 1.00 87.00 69 PRO A N 1
ATOM 537 C CA . PRO A 1 69 ? 5.112 -2.243 -7.163 1.00 87.00 69 PRO A CA 1
ATOM 538 C C . PRO A 1 69 ? 4.621 -2.287 -8.616 1.00 87.00 69 PRO A C 1
ATOM 540 O O . PRO A 1 69 ? 5.292 -2.834 -9.483 1.00 87.00 69 PRO A O 1
ATOM 543 N N . ALA A 1 70 ? 3.457 -1.694 -8.896 1.00 89.81 70 ALA A N 1
ATOM 544 C CA . ALA A 1 70 ? 2.903 -1.592 -10.245 1.00 89.81 70 ALA A CA 1
ATOM 545 C C . ALA A 1 70 ? 3.692 -0.651 -11.179 1.00 89.81 70 ALA A C 1
ATOM 547 O O . ALA A 1 70 ? 3.568 -0.772 -12.394 1.00 89.81 70 ALA A O 1
ATOM 548 N N . ASN A 1 71 ? 4.498 0.264 -10.630 1.00 89.81 71 ASN A N 1
ATOM 549 C CA . ASN A 1 71 ? 5.286 1.236 -11.392 1.00 89.81 71 ASN A CA 1
ATOM 550 C C . ASN A 1 71 ? 6.760 0.823 -11.548 1.00 89.81 71 ASN A C 1
ATOM 552 O O . ASN A 1 71 ? 7.545 1.577 -12.119 1.00 89.81 71 ASN A O 1
ATOM 556 N N . HIS A 1 72 ? 7.124 -0.372 -11.085 1.00 90.19 72 HIS A N 1
ATOM 557 C CA . HIS A 1 72 ? 8.475 -0.901 -11.191 1.00 90.19 72 HIS A CA 1
ATOM 558 C C . HIS A 1 72 ? 8.673 -1.616 -12.536 1.00 90.19 72 HIS A C 1
ATOM 560 O O . HIS A 1 72 ? 7.919 -2.527 -12.889 1.00 90.19 72 HIS A O 1
ATOM 566 N N . SER A 1 73 ? 9.707 -1.235 -13.292 1.00 87.75 73 SER A N 1
ATOM 567 C CA . SER A 1 73 ? 10.029 -1.844 -14.587 1.00 87.75 73 SER A CA 1
ATOM 568 C C . SER A 1 73 ? 11.520 -2.119 -14.725 1.00 87.75 73 SER A C 1
ATOM 570 O O . SER A 1 73 ? 12.356 -1.258 -14.457 1.00 87.75 73 SER A O 1
ATOM 572 N N . VAL A 1 74 ? 11.850 -3.321 -15.197 1.00 89.94 74 VAL A N 1
ATOM 573 C CA . VAL A 1 74 ? 13.223 -3.726 -15.509 1.00 89.94 74 VAL A CA 1
ATOM 574 C C . VAL A 1 74 ? 13.373 -3.815 -17.021 1.00 89.94 74 VAL A C 1
ATOM 576 O O . VAL A 1 74 ? 12.790 -4.682 -17.674 1.00 89.94 74 VAL A O 1
ATOM 579 N N . LEU A 1 75 ? 14.174 -2.915 -17.585 1.00 89.38 75 LEU A N 1
ATOM 580 C CA . LEU A 1 75 ? 14.443 -2.870 -19.017 1.00 89.38 75 LEU A CA 1
ATOM 581 C C . LEU A 1 75 ? 15.666 -3.725 -19.351 1.00 89.38 75 LEU A C 1
ATOM 583 O O . LEU A 1 75 ? 16.733 -3.584 -18.758 1.00 89.38 75 LEU A O 1
ATOM 587 N N . SER A 1 76 ? 15.512 -4.608 -20.335 1.00 89.12 76 SER A N 1
ATOM 588 C CA . SER A 1 76 ? 16.595 -5.435 -20.865 1.00 89.12 76 SER A CA 1
ATOM 589 C C . SER A 1 76 ? 16.643 -5.338 -22.387 1.00 89.12 76 SER A C 1
ATOM 591 O O . SER A 1 76 ? 15.616 -5.205 -23.059 1.00 89.12 76 SER A O 1
ATOM 593 N N . SER A 1 77 ? 17.852 -5.390 -22.951 1.00 88.12 77 SER A N 1
ATOM 594 C CA . SER A 1 77 ? 18.007 -5.451 -24.403 1.00 88.12 77 SER A CA 1
ATOM 595 C C . SER A 1 77 ? 17.560 -6.815 -24.913 1.00 88.12 77 SER A C 1
ATOM 597 O O . SER A 1 77 ? 18.039 -7.848 -24.449 1.00 88.12 77 SER A O 1
ATOM 599 N N . ARG A 1 78 ? 16.694 -6.820 -25.929 1.00 88.00 78 ARG A N 1
ATOM 600 C CA . ARG A 1 78 ? 16.275 -8.048 -26.623 1.00 88.00 78 ARG A CA 1
ATOM 601 C C . ARG A 1 78 ? 17.320 -8.588 -27.601 1.00 88.00 78 ARG A C 1
ATOM 603 O O . ARG A 1 78 ? 17.170 -9.704 -28.085 1.00 88.00 78 ARG A O 1
ATOM 610 N N . ILE A 1 79 ? 18.352 -7.806 -27.912 1.00 86.25 79 ILE A N 1
ATOM 611 C CA . ILE A 1 79 ? 19.415 -8.180 -28.848 1.00 86.25 79 ILE A CA 1
ATOM 612 C C . ILE A 1 79 ? 20.785 -8.078 -28.185 1.00 86.25 79 ILE A C 1
ATOM 614 O O . ILE A 1 79 ? 21.047 -7.171 -27.388 1.00 86.25 79 ILE A O 1
ATOM 618 N N . ALA A 1 80 ? 21.676 -8.999 -28.545 1.00 85.25 80 ALA A N 1
ATOM 619 C CA . ALA A 1 80 ? 23.074 -8.905 -28.161 1.00 85.25 80 ALA A CA 1
ATOM 620 C C . ALA A 1 80 ? 23.720 -7.728 -28.901 1.00 85.25 80 ALA A C 1
ATOM 622 O O . ALA A 1 80 ? 23.646 -7.619 -30.130 1.00 85.25 80 ALA A O 1
ATOM 623 N N . GLY A 1 81 ? 24.361 -6.847 -28.144 1.00 88.06 81 GLY A N 1
ATOM 624 C CA . GLY A 1 81 ? 24.889 -5.606 -28.675 1.00 88.06 81 GLY A CA 1
ATOM 625 C C . GLY A 1 81 ? 26.010 -5.029 -27.830 1.00 88.06 81 GLY A C 1
ATOM 626 O O . GLY A 1 81 ? 26.326 -5.543 -26.758 1.00 88.06 81 GLY A O 1
ATOM 627 N N . ARG A 1 82 ? 26.622 -3.957 -28.327 1.00 90.06 82 ARG A N 1
ATOM 628 C CA . ARG A 1 82 ? 27.550 -3.126 -27.554 1.00 90.06 82 ARG A CA 1
ATOM 629 C C . ARG A 1 82 ? 26.850 -1.824 -27.190 1.00 90.06 82 ARG A C 1
ATOM 631 O O . ARG A 1 82 ? 26.272 -1.183 -28.062 1.00 90.06 82 ARG A O 1
ATOM 638 N N . VAL A 1 83 ? 26.909 -1.437 -25.921 1.00 92.00 83 VAL A N 1
ATOM 639 C CA . VAL A 1 83 ? 26.427 -0.122 -25.481 1.00 92.00 83 VAL A CA 1
ATOM 640 C C . VAL A 1 83 ? 27.359 0.942 -26.044 1.00 92.00 83 VAL A C 1
ATOM 642 O O . VAL A 1 83 ? 28.575 0.821 -25.896 1.00 92.00 83 VAL A O 1
ATOM 645 N N . PHE A 1 84 ? 26.796 1.954 -26.697 1.00 91.81 84 PHE A N 1
ATOM 646 C CA . PHE A 1 84 ? 27.575 3.079 -27.219 1.00 91.81 84 PHE A CA 1
ATOM 647 C C . PHE A 1 84 ? 27.195 4.413 -26.574 1.00 91.81 84 PHE A C 1
ATOM 649 O O . PHE A 1 84 ? 28.007 5.331 -26.583 1.00 91.81 84 PHE A O 1
ATOM 656 N N . GLU A 1 85 ? 25.999 4.517 -25.987 1.00 92.69 85 GLU A N 1
ATOM 657 C CA . GLU A 1 85 ? 25.529 5.727 -25.313 1.00 92.69 85 GLU A CA 1
ATOM 658 C C . GLU A 1 85 ? 24.602 5.362 -24.144 1.00 92.69 85 GLU A C 1
ATOM 660 O O . GLU A 1 85 ? 23.756 4.470 -24.268 1.00 92.69 85 GLU A O 1
ATOM 665 N N . VAL A 1 86 ? 24.778 6.044 -23.010 1.00 93.50 86 VAL A N 1
ATOM 666 C CA . VAL A 1 86 ? 23.971 5.904 -21.789 1.00 93.50 86 VAL A CA 1
ATOM 667 C C . VAL A 1 86 ? 23.556 7.302 -21.351 1.00 93.50 86 VAL A C 1
ATOM 669 O O . VAL A 1 86 ? 24.416 8.150 -21.132 1.00 93.50 86 VAL A O 1
ATOM 672 N N . ASN A 1 87 ? 22.250 7.524 -21.229 1.00 92.94 87 ASN A N 1
ATOM 673 C CA . ASN A 1 87 ? 21.649 8.842 -21.015 1.00 92.94 87 ASN A CA 1
ATOM 674 C C . ASN A 1 87 ? 21.036 9.024 -19.621 1.00 92.94 87 ASN A C 1
ATOM 676 O O . ASN A 1 87 ? 20.635 10.132 -19.290 1.00 92.94 87 ASN A O 1
ATOM 680 N N . ALA A 1 88 ? 20.943 7.959 -18.821 1.00 93.62 88 ALA A N 1
ATOM 681 C CA . ALA A 1 88 ? 20.351 7.997 -17.487 1.00 93.62 88 ALA A CA 1
ATOM 682 C C . ALA A 1 88 ? 21.224 7.246 -16.477 1.00 93.62 88 ALA A C 1
ATOM 684 O O . ALA A 1 88 ? 21.758 6.172 -16.779 1.00 93.62 88 ALA A O 1
ATOM 685 N N . PHE A 1 89 ? 21.335 7.801 -15.272 1.00 92.69 89 PHE A N 1
ATOM 686 C CA . PHE A 1 89 ? 22.085 7.235 -14.158 1.00 92.69 89 PHE A CA 1
ATOM 687 C C . PHE A 1 89 ? 21.184 6.971 -12.948 1.00 92.69 89 PHE A C 1
ATOM 689 O O . PHE A 1 89 ? 20.020 7.368 -12.883 1.00 92.69 89 PHE A O 1
ATOM 696 N N . VAL A 1 90 ? 21.725 6.243 -11.971 1.00 91.81 90 VAL A N 1
ATOM 697 C CA . VAL A 1 90 ? 20.997 5.909 -10.743 1.00 91.81 90 VAL A CA 1
ATOM 698 C C . VAL A 1 90 ? 20.667 7.192 -9.977 1.00 91.81 90 VAL A C 1
ATOM 700 O O . VAL A 1 90 ? 21.571 7.927 -9.587 1.00 91.81 90 VAL A O 1
ATOM 703 N N . GLY A 1 91 ? 19.376 7.417 -9.729 1.00 92.50 91 GLY A N 1
ATOM 704 C CA . GLY A 1 91 ? 18.856 8.609 -9.051 1.00 92.50 91 GLY A CA 1
ATOM 705 C C . GLY A 1 91 ? 18.203 9.628 -9.987 1.00 92.50 91 GLY A C 1
ATOM 706 O O . GLY A 1 91 ? 17.504 10.516 -9.501 1.00 92.50 91 GLY A O 1
ATOM 707 N N . ASP A 1 92 ? 18.366 9.481 -11.303 1.00 92.81 92 ASP A N 1
ATOM 708 C CA . ASP A 1 92 ? 17.716 10.358 -12.274 1.00 92.81 92 ASP A CA 1
ATOM 709 C C . ASP A 1 92 ? 16.222 10.034 -12.408 1.00 92.81 92 ASP A C 1
ATOM 711 O O . ASP A 1 92 ? 15.783 8.889 -12.288 1.00 92.81 92 ASP A O 1
ATOM 715 N N . THR A 1 93 ? 15.423 11.066 -12.681 1.00 92.38 93 THR A N 1
ATOM 716 C CA . THR A 1 93 ? 14.000 10.909 -13.005 1.00 92.38 93 THR A CA 1
ATOM 717 C C . THR A 1 93 ? 13.832 10.876 -14.516 1.00 92.38 93 THR A C 1
ATOM 719 O O . THR A 1 93 ? 14.174 11.846 -15.187 1.00 92.38 93 THR A O 1
ATOM 722 N N . VAL A 1 94 ? 13.258 9.791 -15.032 1.00 93.00 94 VAL A N 1
ATOM 723 C CA . VAL A 1 94 ? 13.009 9.586 -16.466 1.00 93.00 94 VAL A CA 1
ATOM 724 C C . VAL A 1 94 ? 11.514 9.569 -16.768 1.00 93.00 94 VAL A C 1
ATOM 726 O O . VAL A 1 94 ? 10.693 9.238 -15.908 1.00 93.00 94 VAL A O 1
ATOM 729 N N . LYS A 1 95 ? 11.144 9.929 -17.996 1.00 93.44 95 LYS A N 1
ATOM 730 C CA . LYS A 1 95 ? 9.758 9.883 -18.483 1.00 93.44 95 LYS A CA 1
ATOM 731 C C . LYS A 1 95 ? 9.514 8.657 -19.356 1.00 93.44 95 LYS A C 1
ATOM 733 O O . LYS A 1 95 ? 10.437 8.021 -19.860 1.00 93.44 95 LYS A O 1
ATOM 738 N N . GLN A 1 96 ? 8.238 8.340 -19.561 1.00 91.31 96 GLN A N 1
ATOM 739 C CA . GLN A 1 96 ? 7.850 7.351 -20.560 1.00 91.31 96 GLN A CA 1
ATOM 740 C C . GLN A 1 96 ? 8.384 7.761 -21.944 1.00 91.31 96 GLN A C 1
ATOM 742 O O . GLN A 1 96 ? 8.382 8.943 -22.285 1.00 91.31 96 GLN A O 1
ATOM 747 N N . ASP A 1 97 ? 8.848 6.769 -22.708 1.00 92.06 97 ASP A N 1
ATOM 748 C CA . ASP A 1 97 ? 9.443 6.906 -24.047 1.00 92.06 97 ASP A CA 1
ATOM 749 C C . ASP A 1 97 ? 10.785 7.662 -24.109 1.00 92.06 97 ASP A C 1
ATOM 751 O O . ASP A 1 97 ? 11.307 7.932 -25.193 1.00 92.06 97 ASP A O 1
ATOM 755 N N . GLU A 1 98 ? 11.399 7.954 -22.961 1.00 93.38 98 GLU A N 1
ATOM 756 C CA . GLU A 1 98 ? 12.737 8.534 -22.904 1.00 93.38 98 GLU A CA 1
ATOM 757 C C . GLU A 1 98 ? 13.823 7.501 -23.246 1.00 93.38 98 GLU A C 1
ATOM 759 O O . GLU A 1 98 ? 13.830 6.362 -22.768 1.00 93.38 98 GLU A O 1
ATOM 764 N N . VAL A 1 99 ? 14.773 7.896 -24.096 1.00 93.06 99 VAL A N 1
ATOM 765 C CA . VAL A 1 99 ? 15.859 7.016 -24.540 1.00 93.06 99 VAL A CA 1
ATOM 766 C C . VAL A 1 99 ? 16.954 6.972 -23.478 1.00 93.06 99 VAL A C 1
ATOM 768 O O . VAL A 1 99 ? 17.807 7.854 -23.432 1.00 93.06 99 VAL A O 1
ATOM 771 N N . ILE A 1 100 ? 16.966 5.909 -22.672 1.00 94.00 100 ILE A N 1
ATOM 772 C CA . ILE A 1 100 ? 17.938 5.726 -21.580 1.00 94.00 100 ILE A CA 1
ATOM 773 C C . ILE A 1 100 ? 19.292 5.153 -22.026 1.00 94.00 100 ILE A C 1
ATOM 775 O O . ILE A 1 100 ? 20.322 5.461 -21.433 1.00 94.00 100 ILE A O 1
ATOM 779 N N . VAL A 1 101 ? 19.308 4.301 -23.053 1.00 92.69 101 VAL A N 1
ATOM 780 C CA . VAL A 1 101 ? 20.504 3.595 -23.536 1.00 92.69 101 VAL A CA 1
ATOM 781 C C . VAL A 1 101 ? 20.370 3.381 -25.034 1.00 92.69 101 VAL A C 1
ATOM 783 O O . VAL A 1 101 ? 19.302 3.003 -25.521 1.00 92.69 101 VAL A O 1
ATOM 786 N N . ARG A 1 102 ? 21.469 3.553 -25.768 1.00 92.38 102 ARG A N 1
ATOM 787 C CA . ARG A 1 102 ? 21.560 3.149 -27.170 1.00 92.38 102 ARG A CA 1
ATOM 788 C C . ARG A 1 102 ? 22.640 2.087 -27.338 1.00 92.38 102 ARG A C 1
ATOM 790 O O . ARG A 1 102 ? 23.724 2.141 -26.751 1.00 92.38 102 ARG A O 1
ATOM 797 N N . LEU A 1 103 ? 22.305 1.086 -28.143 1.00 91.31 103 LEU A N 1
ATOM 798 C CA . LEU A 1 103 ? 23.103 -0.114 -28.343 1.00 91.31 103 LEU A CA 1
ATOM 799 C C . LEU A 1 103 ? 23.257 -0.433 -29.829 1.00 91.31 103 LEU A C 1
ATOM 801 O O . LEU A 1 103 ? 22.332 -0.256 -30.619 1.00 91.31 103 LEU A O 1
ATOM 805 N N . GLU A 1 104 ? 24.441 -0.904 -30.203 1.00 89.31 104 GLU A N 1
ATOM 806 C CA . GLU A 1 104 ? 24.753 -1.398 -31.541 1.00 89.31 104 GLU A CA 1
ATOM 807 C C . GLU A 1 104 ? 24.471 -2.898 -31.606 1.00 89.31 104 GLU A C 1
ATOM 809 O O . GLU A 1 104 ? 25.028 -3.664 -30.816 1.00 89.31 104 GLU A O 1
ATOM 814 N N . SER A 1 105 ? 23.637 -3.331 -32.556 1.00 87.88 105 SER A N 1
ATOM 815 C CA . SER A 1 105 ? 23.370 -4.755 -32.778 1.00 87.88 105 SER A CA 1
ATOM 816 C C . SER A 1 105 ? 24.628 -5.479 -33.248 1.00 87.88 105 SER A C 1
ATOM 818 O O . SER A 1 105 ? 25.306 -5.034 -34.173 1.00 87.88 105 SER A O 1
ATOM 820 N N . ARG A 1 106 ? 24.912 -6.638 -32.650 1.00 83.62 106 ARG A N 1
ATOM 821 C CA . ARG A 1 106 ? 25.952 -7.563 -33.126 1.00 83.62 106 ARG A CA 1
ATOM 822 C C . ARG A 1 106 ? 25.388 -8.705 -33.964 1.00 83.62 106 ARG A C 1
ATOM 824 O O . ARG A 1 106 ? 26.115 -9.643 -34.285 1.00 83.62 106 ARG A O 1
ATOM 831 N N . GLN A 1 107 ? 24.104 -8.648 -34.298 1.00 81.00 107 GLN A N 1
ATOM 832 C CA . GLN A 1 107 ? 23.483 -9.645 -35.150 1.00 81.00 107 GLN A CA 1
ATOM 833 C C . GLN A 1 107 ? 23.926 -9.418 -36.605 1.00 81.00 107 GLN A C 1
ATOM 835 O O . GLN A 1 107 ? 23.721 -8.318 -37.124 1.00 81.00 107 GLN A O 1
ATOM 840 N N . PRO A 1 108 ? 24.518 -10.422 -37.279 1.00 73.38 108 PRO A N 1
ATOM 841 C CA . PRO A 1 108 ? 24.824 -10.323 -38.699 1.00 73.38 108 PRO A CA 1
ATOM 842 C C . PRO A 1 108 ? 23.537 -10.063 -39.486 1.00 73.38 108 PRO A C 1
ATOM 844 O O . PRO A 1 108 ? 22.560 -10.803 -39.351 1.00 73.38 108 PRO A O 1
ATOM 847 N N . GLY A 1 109 ? 23.523 -9.008 -40.298 1.00 69.62 109 GLY A N 1
ATOM 848 C CA . GLY A 1 109 ? 22.466 -8.814 -41.285 1.00 69.62 109 GLY A CA 1
ATOM 849 C C . GLY A 1 109 ? 22.604 -9.838 -42.411 1.00 69.62 109 GLY A C 1
ATOM 850 O O . GLY A 1 109 ? 23.718 -10.229 -42.755 1.00 69.62 109 GLY A O 1
ATOM 851 N N . ASN A 1 110 ? 21.486 -10.249 -43.006 1.00 69.94 110 ASN A N 1
ATOM 852 C CA . ASN A 1 110 ? 21.481 -10.979 -44.272 1.00 69.94 110 ASN A CA 1
ATOM 853 C C . ASN A 1 110 ? 21.111 -9.997 -45.398 1.00 69.94 110 ASN A C 1
ATOM 855 O O . ASN A 1 110 ? 19.924 -9.860 -45.706 1.00 69.94 110 ASN A O 1
ATOM 859 N N . PRO A 1 111 ? 22.068 -9.228 -45.954 1.00 69.50 111 PRO A N 1
ATOM 860 C CA . PRO A 1 111 ? 21.768 -8.358 -47.079 1.00 69.50 111 PRO A CA 1
ATOM 861 C C . PRO A 1 111 ? 21.468 -9.216 -48.313 1.00 69.50 111 PRO A C 1
ATOM 863 O O . PRO A 1 111 ? 22.237 -10.113 -48.656 1.00 69.50 111 PRO A O 1
ATOM 866 N N . ALA A 1 112 ? 20.364 -8.929 -49.003 1.00 73.56 112 ALA A N 1
ATOM 867 C CA . ALA A 1 112 ? 20.098 -9.539 -50.299 1.00 73.56 112 ALA A CA 1
ATOM 868 C C . ALA A 1 112 ? 21.211 -9.141 -51.282 1.00 73.56 112 ALA A C 1
ATOM 870 O O . ALA A 1 112 ? 21.458 -7.954 -51.506 1.00 73.56 112 ALA A O 1
ATOM 871 N N . THR A 1 113 ? 21.891 -10.122 -51.873 1.00 71.94 113 THR A N 1
ATOM 872 C CA . THR A 1 113 ? 22.833 -9.871 -52.963 1.00 71.94 113 THR A CA 1
ATOM 873 C C . THR A 1 113 ? 22.036 -9.615 -54.243 1.00 71.94 113 THR A C 1
ATOM 875 O O . THR A 1 113 ? 21.247 -10.450 -54.679 1.00 71.94 113 THR A O 1
ATOM 878 N N . LEU A 1 114 ? 22.196 -8.433 -54.845 1.00 74.50 114 LEU A N 1
ATOM 879 C CA . LEU A 1 114 ? 21.586 -8.143 -56.145 1.00 74.50 114 LEU A CA 1
ATOM 880 C C . LEU A 1 114 ? 22.257 -9.011 -57.229 1.00 74.50 114 LEU A C 1
ATOM 882 O O . LEU A 1 114 ? 23.490 -9.103 -57.239 1.00 74.50 114 LEU A O 1
ATOM 886 N N . PRO A 1 115 ? 21.500 -9.630 -58.157 1.00 70.19 115 PRO A N 1
ATOM 887 C CA . PRO A 1 115 ? 22.095 -10.362 -59.265 1.00 70.19 115 PRO A CA 1
ATOM 888 C C . PRO A 1 115 ? 22.830 -9.380 -60.180 1.00 70.19 115 PRO A C 1
ATOM 890 O O . PRO A 1 115 ? 22.264 -8.398 -60.659 1.00 70.19 115 PRO A O 1
ATOM 893 N N . ARG A 1 116 ? 24.116 -9.643 -60.424 1.00 68.00 116 ARG A N 1
ATOM 894 C CA . ARG A 1 116 ? 24.904 -8.907 -61.413 1.00 68.00 116 ARG A CA 1
ATOM 895 C C . ARG A 1 116 ? 24.296 -9.205 -62.787 1.00 68.00 116 ARG A C 1
ATOM 897 O O . ARG A 1 116 ? 24.362 -10.345 -63.236 1.00 68.00 116 ARG A O 1
ATOM 904 N N . SER A 1 117 ? 23.692 -8.214 -63.440 1.00 65.44 117 SER A N 1
ATOM 905 C CA . SER A 1 117 ? 23.289 -8.340 -64.842 1.00 65.44 117 SER A CA 1
ATOM 906 C C . SER A 1 117 ? 24.552 -8.527 -65.687 1.00 65.44 117 SER A C 1
ATOM 908 O O . SER A 1 117 ? 25.334 -7.588 -65.846 1.00 65.44 117 SER A O 1
ATOM 910 N N . SER A 1 118 ? 24.792 -9.746 -66.163 1.00 62.59 118 SER A N 1
ATOM 911 C CA . SER A 1 118 ? 25.827 -10.048 -67.149 1.00 62.59 118 SER A CA 1
ATOM 912 C C . SER A 1 118 ? 25.367 -9.558 -68.522 1.00 62.59 118 SER A C 1
ATOM 914 O O . SER A 1 118 ? 24.312 -9.984 -68.994 1.00 62.59 118 SER A O 1
ATOM 916 N N . THR A 1 119 ? 26.142 -8.645 -69.113 1.00 66.00 119 THR A N 1
ATOM 917 C CA . THR A 1 119 ? 26.146 -8.341 -70.554 1.00 66.00 119 THR A CA 1
ATOM 918 C C . THR A 1 119 ? 26.606 -9.552 -71.354 1.00 66.00 119 THR A C 1
ATOM 920 O O . THR A 1 119 ? 27.495 -10.273 -70.844 1.00 66.00 119 THR A O 1
#

Sequence (119 aa):
MRTLFPILLIASIPWALFAAEEAIDPERAANTVILDKTAVQNLNVKTVFVSEEQFESTVFAIGRIEEIPANHSVLSSRIAGRVFEVNAFVGDTVKQDEVIVRLESRQPGNPATLPRSST

Nearest PDB structures (foldseek):
  2k7v-assembly1_B  TM=4.005E-01  e=1.705E+00  Escherichia coli K-12

Foldseek 3Di:
DDDDDDDDDDPPDDPDPPDPPPDDDVVVVVVDDDDDPVRCVVVVDDDDDDDDDDDDDDDDDDDDDDDDPVPDDDDDDPADFAWDDADDDPPDDDDPPDDGTDTGHPDDDDDDDDDDPDD

pLDDT: mean 77.98, std 17.21, range [38.56, 94.0]

Solvent-accessible surface area (backbone atoms only — not comparable to full-atom values): 9123 Å² total; per-residue (Å²): 137,90,83,84,87,84,92,82,89,85,91,83,81,76,86,75,87,67,75,81,74,76,77,72,55,68,73,56,56,77,74,53,85,88,75,53,76,65,52,44,60,76,67,63,72,82,87,79,87,89,74,96,75,87,84,84,81,88,80,90,80,89,82,79,95,73,82,62,75,89,78,66,81,89,89,76,79,94,62,66,55,48,80,79,46,75,70,68,59,95,88,65,88,81,60,89,93,60,79,47,65,43,65,46,77,68,66,84,78,84,77,84,79,76,82,80,82,80,130